Protein AF-A0A068R7T4-F1 (afdb_monomer)

pLDDT: mean 86.5, std 10.46, range [53.66, 98.12]

Secondary structure (DSSP, 8-state):
----HHHHHHHHHHHHHHHHHIIIIIS------PPPPPTTTTSEEEEEE-SSSTT--EEEEEE--

Mean predicted aligned error: 12.45 Å

Solvent-accessible surface area (backbone atoms only — not comparable to full-atom values): 4306 Å² total; per-residue (Å²): 133,95,71,50,73,71,56,51,53,51,52,54,52,53,51,52,52,51,53,50,40,43,74,74,54,75,57,74,66,86,77,80,80,67,79,73,77,70,87,63,85,76,41,47,80,43,82,48,63,47,88,80,57,93,82,50,53,81,41,82,44,73,40,86,121

Sequence (65 aa):
MQVSRRQFFKICAGGMAGTTAAALGFAPTAAMAQTRHYKLLRARETRNTCTYCSVGCGLLMYSHR

Radius of gyration: 29.01 Å; Cα contacts (8 Å, |Δi|>4): 39; chains: 1; bounding box: 50×25×73 Å

Organism: NCBI:txid1354304

Foldseek 3Di:
DPQDPVNVVVVVVVVVVVVVCVVVCVPPDDPCPPDPDDPQPQWDWDWAFDPPDPVTDIDTDTHDD

InterPro domains:
  IPR006311 Twin-arginine translocation pathway, signal sequence [PS51318] (1-33)
  IPR006963 Molybdopterin oxidoreductase, 4Fe-4S domain [PF04879] (45-63)
  IPR006963 Molybdopterin oxidoreductase, 4Fe-4S domain [PS51669] (43-65)

Str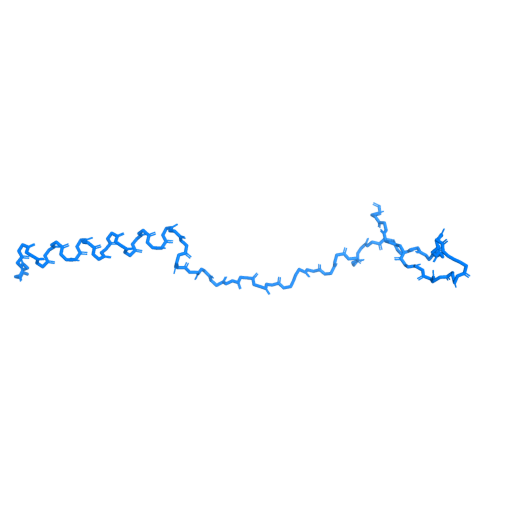ucture (mmCIF, N/CA/C/O backbone):
data_AF-A0A068R7T4-F1
#
_entry.id   AF-A0A068R7T4-F1
#
loop_
_atom_site.group_PDB
_atom_site.id
_atom_site.type_symbol
_atom_site.label_atom_id
_atom_site.label_alt_id
_atom_site.label_comp_id
_atom_site.label_asym_id
_atom_site.label_entity_id
_atom_site.label_seq_id
_atom_site.pdbx_PDB_ins_code
_atom_site.Cartn_x
_atom_site.Cartn_y
_atom_site.Cartn_z
_atom_site.occupancy
_atom_site.B_iso_or_equiv
_atom_site.auth_seq_id
_atom_site.auth_comp_id
_atom_site.auth_asym_id
_atom_site.auth_atom_id
_atom_site.pdbx_PDB_model_num
ATOM 1 N N . MET A 1 1 ? -28.897 5.076 48.939 1.00 53.66 1 MET A N 1
ATOM 2 C CA . MET A 1 1 ? -27.856 4.219 48.327 1.00 53.66 1 MET A CA 1
ATOM 3 C C . MET A 1 1 ? -26.942 3.715 49.437 1.00 53.66 1 MET A C 1
ATOM 5 O O . MET A 1 1 ? -26.203 4.510 50.000 1.00 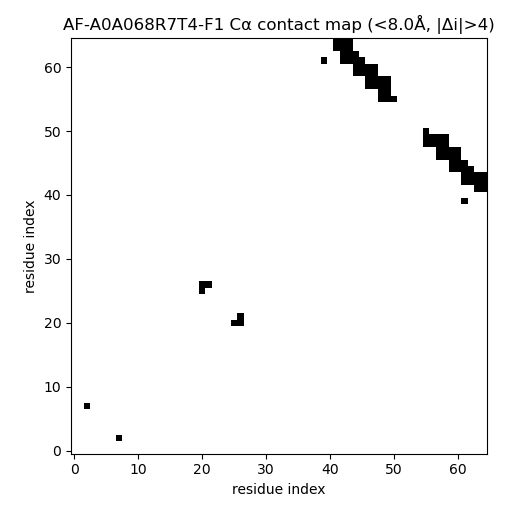53.66 1 MET A O 1
ATOM 9 N N . GLN A 1 2 ? -27.050 2.444 49.837 1.00 73.12 2 GLN A N 1
ATOM 10 C CA . GLN A 1 2 ? -26.249 1.881 50.935 1.00 73.12 2 GLN A CA 1
ATOM 11 C C . GLN A 1 2 ? -24.906 1.379 50.378 1.00 73.12 2 GLN A C 1
ATOM 13 O O . GLN A 1 2 ? -24.707 0.193 50.139 1.00 73.12 2 GLN A O 1
ATOM 18 N N . VAL A 1 3 ? -23.994 2.305 50.075 1.00 76.94 3 VAL A N 1
ATOM 19 C CA . VAL A 1 3 ? -22.655 1.963 49.574 1.00 76.94 3 VAL A CA 1
ATOM 20 C C . VAL A 1 3 ? -21.696 1.991 50.757 1.00 76.94 3 VAL A C 1
ATOM 22 O O . VAL A 1 3 ? -21.461 3.039 51.353 1.00 76.94 3 VAL A O 1
ATOM 25 N N . SER A 1 4 ? -21.152 0.832 51.132 1.00 86.69 4 SER A N 1
ATOM 26 C CA . SER A 1 4 ? -20.116 0.776 52.169 1.00 86.69 4 SER A CA 1
ATOM 27 C C . SER A 1 4 ? -18.842 1.479 51.683 1.00 86.69 4 SER A C 1
ATOM 29 O O . SER A 1 4 ? -18.536 1.457 50.488 1.00 86.69 4 SER A O 1
ATOM 31 N N . ARG A 1 5 ? -18.049 2.063 52.597 1.00 86.56 5 ARG A N 1
ATOM 32 C CA . ARG A 1 5 ? -16.769 2.726 52.253 1.00 86.56 5 ARG A CA 1
ATOM 33 C C . ARG A 1 5 ? -15.884 1.848 51.357 1.00 86.56 5 ARG A C 1
ATOM 35 O O . ARG A 1 5 ? -15.293 2.330 50.400 1.00 86.56 5 ARG A O 1
ATOM 42 N N . ARG A 1 6 ? -15.857 0.536 51.611 1.00 87.00 6 ARG A N 1
ATOM 43 C CA . ARG A 1 6 ? -15.098 -0.441 50.816 1.00 87.00 6 ARG A CA 1
ATOM 44 C C . ARG A 1 6 ? -15.624 -0.595 49.385 1.00 87.00 6 ARG A C 1
ATOM 46 O O . ARG A 1 6 ? -14.838 -0.791 48.464 1.00 87.00 6 ARG A O 1
ATOM 53 N N . GLN A 1 7 ? -16.936 -0.528 49.191 1.00 82.81 7 GLN A N 1
ATOM 54 C CA . GLN A 1 7 ? -17.563 -0.630 47.875 1.00 82.81 7 GLN A CA 1
ATOM 55 C C . GLN A 1 7 ? -17.350 0.645 47.051 1.00 82.81 7 GLN A C 1
ATOM 57 O O . GLN A 1 7 ? -17.096 0.548 45.854 1.00 82.81 7 GLN A O 1
ATOM 62 N N . PHE A 1 8 ? -17.338 1.813 47.700 1.00 86.75 8 PHE A N 1
ATOM 63 C CA . PHE A 1 8 ? -16.972 3.080 47.065 1.00 86.75 8 PHE A CA 1
ATOM 64 C C . PHE A 1 8 ? -15.550 3.032 46.477 1.00 86.75 8 PHE A C 1
ATOM 66 O O . PHE A 1 8 ? -15.367 3.301 45.292 1.00 86.75 8 PHE A O 1
ATOM 73 N N . PHE A 1 9 ? -14.560 2.568 47.251 1.00 87.94 9 PHE A N 1
ATOM 74 C CA . PHE A 1 9 ? -13.181 2.440 46.758 1.00 87.94 9 PHE A CA 1
ATOM 75 C C . PHE A 1 9 ? -13.035 1.475 45.575 1.00 87.94 9 PHE A C 1
ATOM 77 O O . PHE A 1 9 ? -12.261 1.749 44.662 1.00 87.94 9 PHE A O 1
ATOM 84 N N . LYS A 1 10 ? -13.794 0.371 45.545 1.00 85.38 10 LYS A N 1
ATOM 85 C CA . LYS A 1 10 ? -13.777 -0.572 44.412 1.00 85.38 10 LYS A CA 1
ATOM 86 C C . LYS A 1 10 ? -14.309 0.057 43.124 1.00 85.38 10 LYS A C 1
ATOM 88 O O . LYS A 1 10 ? -13.733 -0.167 42.064 1.00 85.38 10 LYS A O 1
ATOM 93 N N . ILE A 1 11 ? -15.378 0.849 43.217 1.00 88.62 11 ILE A N 1
ATOM 94 C CA . ILE A 1 11 ? -15.974 1.533 42.062 1.00 88.62 11 ILE A CA 1
ATOM 95 C C . ILE A 1 11 ? -15.010 2.593 41.524 1.00 88.62 11 ILE A C 1
ATOM 97 O O . ILE A 1 11 ? -14.751 2.623 40.324 1.00 88.62 11 ILE A O 1
ATOM 101 N N . CYS A 1 12 ? -14.420 3.413 42.399 1.00 87.56 12 CYS A N 1
ATOM 102 C CA . CYS A 1 12 ? -13.434 4.412 41.988 1.00 87.56 12 CYS A CA 1
ATOM 103 C C . CYS A 1 12 ? -12.188 3.772 41.361 1.00 87.56 12 CYS A C 1
ATOM 105 O O . CYS A 1 12 ? -11.731 4.235 40.320 1.00 87.56 12 CYS A O 1
ATOM 107 N N . ALA A 1 13 ? -11.662 2.691 41.946 1.00 86.62 13 ALA A N 1
ATOM 108 C CA . ALA A 1 13 ? -10.513 1.975 41.394 1.00 86.62 13 ALA A CA 1
ATOM 109 C C . ALA A 1 13 ? -10.818 1.366 40.015 1.00 86.62 13 ALA A C 1
ATOM 111 O O . ALA A 1 13 ? -10.024 1.525 39.091 1.00 86.62 13 ALA A O 1
ATOM 112 N N . GLY A 1 14 ? -11.983 0.729 39.849 1.00 87.62 14 GLY A N 1
ATOM 113 C CA . GLY A 1 14 ? -12.423 0.196 38.557 1.00 87.62 14 GLY A CA 1
ATOM 114 C C . GLY A 1 14 ? -12.644 1.287 37.505 1.00 87.62 14 GLY A C 1
ATOM 115 O O . GLY A 1 14 ? -12.238 1.122 36.359 1.00 87.62 14 GLY A O 1
ATOM 116 N N . GLY A 1 15 ? -13.216 2.428 37.903 1.00 86.56 15 GLY A N 1
ATOM 117 C CA . GLY A 1 15 ? -13.403 3.590 37.032 1.00 86.56 15 GLY A CA 1
ATOM 118 C C . GLY A 1 15 ? -12.079 4.190 36.558 1.00 86.56 15 GLY A C 1
ATOM 119 O O . GLY A 1 15 ? -11.907 4.402 35.362 1.00 86.56 15 GLY A O 1
ATOM 120 N N . MET A 1 16 ? -11.119 4.395 37.467 1.00 87.94 16 MET A N 1
ATOM 121 C CA . MET A 1 16 ? -9.781 4.890 37.114 1.00 87.94 16 MET A CA 1
ATOM 122 C C . MET A 1 16 ? -9.014 3.906 36.222 1.00 87.94 16 MET A C 1
ATOM 124 O O . MET A 1 16 ? -8.363 4.318 35.265 1.00 87.94 16 MET A O 1
ATOM 128 N N . ALA A 1 17 ? -9.099 2.602 36.496 1.00 86.12 17 ALA A N 1
ATOM 129 C CA . ALA A 1 17 ? -8.476 1.583 35.653 1.00 86.12 17 ALA A CA 1
ATOM 130 C C . ALA A 1 17 ? -9.107 1.535 34.248 1.00 86.12 17 ALA A C 1
ATOM 132 O O . ALA A 1 17 ? -8.400 1.410 33.252 1.00 86.12 17 ALA A O 1
ATOM 133 N N . GLY A 1 18 ? -10.429 1.692 34.149 1.00 86.62 18 GLY A N 1
ATOM 134 C CA . GLY A 1 18 ? -11.136 1.742 32.869 1.00 86.62 18 GLY A CA 1
ATOM 135 C C . GLY A 1 18 ? -10.778 2.973 32.033 1.00 86.62 18 GLY A C 1
ATOM 136 O O . GLY A 1 18 ? -10.512 2.846 30.838 1.00 86.62 18 GLY A O 1
ATOM 137 N N . THR A 1 19 ? -10.719 4.161 32.646 1.00 86.50 19 THR A N 1
ATOM 138 C CA . THR A 1 19 ? -10.366 5.397 31.927 1.00 86.50 19 THR A CA 1
ATOM 139 C C . THR A 1 19 ? -8.903 5.421 31.509 1.00 86.50 19 THR A C 1
ATOM 141 O O . THR A 1 19 ? -8.603 5.845 30.396 1.00 86.50 19 THR A O 1
ATOM 144 N N . THR A 1 20 ? -7.994 4.920 32.348 1.00 84.38 20 THR A N 1
ATOM 145 C CA . THR A 1 20 ? -6.576 4.779 31.983 1.00 84.38 20 THR A CA 1
ATOM 146 C C . THR A 1 20 ? -6.380 3.760 30.867 1.00 84.38 20 THR A C 1
ATOM 148 O O . THR A 1 20 ? -5.662 4.056 29.919 1.00 84.38 20 THR A O 1
ATOM 151 N N . ALA A 1 21 ? -7.065 2.613 30.898 1.00 86.50 21 ALA A N 1
ATOM 152 C CA . ALA A 1 21 ? -7.025 1.647 29.801 1.00 86.50 21 ALA A CA 1
ATOM 153 C 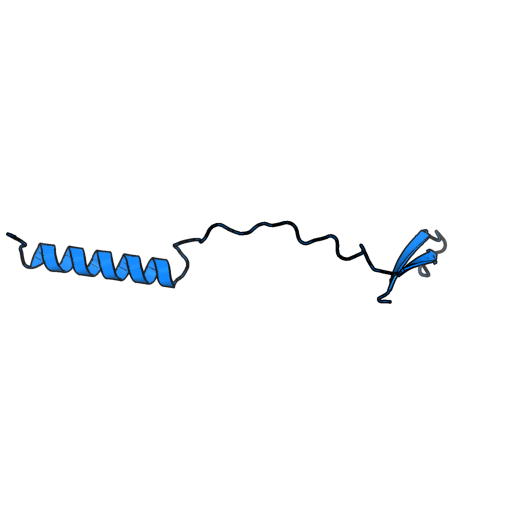C . ALA A 1 21 ? -7.534 2.255 28.479 1.00 86.50 21 ALA A C 1
ATOM 155 O O . ALA A 1 21 ? -6.885 2.115 27.443 1.00 86.50 21 ALA A O 1
ATOM 156 N N . ALA A 1 22 ? -8.650 2.989 28.506 1.00 85.00 22 ALA A N 1
ATOM 157 C CA . ALA A 1 22 ? -9.165 3.676 27.321 1.00 85.00 22 ALA A CA 1
ATOM 158 C C . ALA A 1 22 ? -8.194 4.755 26.805 1.00 85.00 22 ALA A C 1
ATOM 160 O O . ALA A 1 22 ? -7.926 4.809 25.606 1.00 85.00 22 ALA A O 1
ATOM 161 N N . ALA A 1 23 ? -7.618 5.567 27.698 1.00 84.25 23 ALA A N 1
ATOM 162 C CA . ALA A 1 23 ? -6.642 6.602 27.347 1.00 84.25 23 ALA A CA 1
ATOM 163 C C . ALA A 1 23 ? -5.329 6.025 26.787 1.00 84.25 23 ALA A C 1
ATOM 165 O O . ALA A 1 23 ? -4.730 6.619 25.896 1.00 84.25 23 ALA A O 1
ATOM 166 N N . LEU A 1 24 ? -4.903 4.852 27.268 1.00 85.44 24 LEU A N 1
ATOM 167 C CA . LEU A 1 24 ? -3.732 4.120 26.772 1.00 85.44 24 LEU A CA 1
ATOM 168 C C . LEU A 1 24 ? -3.996 3.367 25.456 1.00 85.44 24 LEU A C 1
ATOM 170 O O . LEU A 1 24 ? -3.097 2.705 24.943 1.00 85.44 24 LEU A O 1
ATOM 174 N N . GLY A 1 25 ? -5.205 3.461 24.895 1.00 77.81 25 GLY A N 1
ATOM 175 C CA . GLY A 1 25 ? -5.534 2.871 23.597 1.00 77.81 25 GLY A CA 1
ATOM 176 C C . GLY A 1 25 ? -6.040 1.428 23.648 1.00 77.81 25 GLY A C 1
ATOM 177 O O . GLY A 1 25 ? -6.148 0.796 22.601 1.00 77.81 25 GLY A O 1
ATOM 178 N N . PHE A 1 26 ? -6.416 0.905 24.824 1.00 81.31 26 PHE A N 1
ATOM 179 C CA . PHE A 1 26 ? -7.084 -0.403 24.952 1.00 81.31 26 PHE A CA 1
ATOM 180 C C . PHE A 1 26 ? -8.580 -0.368 24.599 1.00 81.31 26 PHE A C 1
ATOM 182 O O . PHE A 1 26 ? -9.250 -1.398 24.650 1.00 81.31 26 PHE A O 1
ATOM 189 N N . ALA A 1 27 ? -9.108 0.797 24.219 1.00 79.88 27 ALA A N 1
ATOM 190 C CA . ALA A 1 27 ? -10.415 0.944 23.589 1.00 79.88 27 ALA A CA 1
ATOM 191 C C . ALA A 1 27 ? -10.207 1.214 22.087 1.00 79.88 27 ALA A C 1
ATOM 193 O O . ALA A 1 27 ? -10.216 2.377 21.675 1.00 79.88 27 ALA A O 1
ATOM 194 N N . PRO A 1 28 ? -9.949 0.176 21.266 1.00 68.12 28 PRO A N 1
ATOM 195 C CA . PRO A 1 28 ? -9.700 0.370 19.847 1.00 68.12 28 PRO A CA 1
ATOM 196 C C . PRO A 1 28 ? -10.934 0.995 19.195 1.00 68.12 28 PRO A C 1
ATOM 198 O O . PRO A 1 28 ? -12.040 0.456 19.265 1.00 68.12 28 PRO A O 1
ATOM 201 N N . THR A 1 29 ? -10.747 2.141 18.546 1.00 73.56 29 THR A N 1
ATOM 202 C CA . THR A 1 29 ? -11.732 2.661 17.599 1.00 73.56 29 THR A CA 1
ATOM 203 C C . THR A 1 29 ? -11.816 1.705 16.410 1.00 73.56 29 THR A C 1
ATOM 205 O O . THR A 1 29 ? -10.866 0.968 16.132 1.00 73.56 29 THR A O 1
ATOM 208 N N . ALA A 1 30 ? -12.956 1.679 15.711 1.00 70.75 30 ALA A N 1
ATOM 209 C CA . ALA A 1 30 ? -13.088 0.890 14.490 1.00 70.75 30 ALA A CA 1
ATOM 210 C C . ALA A 1 30 ? -11.914 1.223 13.558 1.00 70.75 30 ALA A C 1
ATOM 212 O O . ALA A 1 30 ? -11.783 2.358 13.092 1.00 70.75 30 ALA A O 1
ATOM 213 N N . ALA A 1 31 ? -11.027 0.249 13.344 1.00 65.00 31 ALA A N 1
ATOM 214 C CA . ALA A 1 31 ? -9.874 0.433 12.487 1.00 65.00 31 ALA A CA 1
ATOM 215 C C . ALA A 1 31 ? -10.397 0.723 11.079 1.00 65.00 31 ALA A C 1
ATOM 217 O O . ALA A 1 31 ? -10.947 -0.155 10.414 1.00 65.00 31 ALA A O 1
ATOM 218 N N . MET A 1 32 ? -10.252 1.972 10.637 1.00 59.59 32 MET A N 1
ATOM 219 C CA . MET A 1 32 ? -10.536 2.401 9.271 1.00 59.59 32 MET A CA 1
ATOM 220 C C . MET A 1 32 ? -9.477 1.785 8.353 1.00 59.59 32 MET A C 1
ATOM 222 O O . MET A 1 32 ? -8.586 2.464 7.853 1.00 59.59 32 MET A O 1
ATOM 226 N N . ALA A 1 33 ? -9.554 0.475 8.131 1.00 64.69 33 ALA A N 1
ATOM 227 C CA . ALA A 1 33 ? -8.785 -0.232 7.118 1.00 64.69 33 ALA A CA 1
ATOM 228 C C . ALA A 1 33 ? -9.370 0.054 5.723 1.00 64.69 33 ALA A C 1
ATOM 230 O O . ALA A 1 33 ? -9.590 -0.853 4.925 1.00 64.69 33 ALA A O 1
ATOM 231 N N . GLN A 1 34 ? -9.670 1.324 5.425 1.00 64.94 34 GLN A N 1
ATOM 232 C CA . GLN A 1 34 ? -10.029 1.716 4.072 1.00 64.94 34 GLN A CA 1
ATOM 233 C C . GLN A 1 34 ? -8.782 1.596 3.200 1.00 64.94 34 GLN A C 1
ATOM 235 O O . GLN A 1 34 ? -7.731 2.177 3.483 1.00 64.94 34 GLN A O 1
ATOM 240 N N . THR A 1 35 ? -8.899 0.825 2.124 1.00 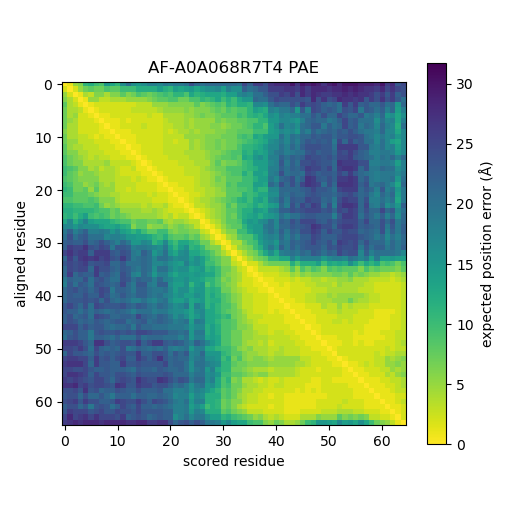77.12 35 THR A N 1
ATOM 241 C CA . THR A 1 35 ? -7.874 0.757 1.089 1.00 77.12 35 THR A CA 1
ATOM 242 C C . THR A 1 35 ? -7.656 2.162 0.541 1.00 77.12 35 THR A C 1
ATOM 244 O O . THR A 1 35 ? -8.599 2.782 0.045 1.00 77.12 35 THR A O 1
ATOM 247 N N . ARG A 1 36 ? -6.427 2.688 0.626 1.00 79.62 36 ARG A N 1
ATOM 248 C CA . ARG A 1 36 ? -6.112 3.973 -0.015 1.00 79.62 36 ARG A CA 1
ATOM 249 C C . ARG A 1 36 ? -6.399 3.864 -1.511 1.00 79.62 36 ARG A C 1
ATOM 251 O O . ARG A 1 36 ? -6.150 2.819 -2.113 1.00 79.62 36 ARG A O 1
ATOM 258 N N . HIS A 1 37 ? -6.872 4.953 -2.113 1.00 85.25 37 HIS A N 1
ATOM 259 C CA . HIS A 1 37 ? -6.990 5.027 -3.567 1.00 85.25 37 HIS A CA 1
ATOM 260 C C . HIS A 1 37 ? -5.647 4.706 -4.232 1.00 85.25 37 HIS A C 1
ATOM 262 O O . HIS A 1 37 ? -4.580 5.070 -3.727 1.00 85.25 37 HIS A O 1
ATOM 268 N N . TYR A 1 38 ? -5.706 4.017 -5.371 1.00 89.81 38 TYR A N 1
ATOM 269 C CA . TYR A 1 38 ? -4.513 3.582 -6.082 1.00 89.81 38 TYR A CA 1
ATOM 270 C C . TYR A 1 38 ? -3.642 4.785 -6.472 1.00 89.81 38 TYR A C 1
ATOM 272 O O . TYR A 1 38 ? -4.068 5.673 -7.211 1.00 89.81 38 TYR A O 1
ATOM 280 N N . LYS A 1 39 ? -2.405 4.823 -5.962 1.00 90.69 39 LYS A N 1
ATOM 281 C CA . LYS A 1 39 ? -1.538 6.015 -6.033 1.00 90.69 39 LYS A CA 1
ATOM 282 C C . LYS A 1 39 ? -1.168 6.446 -7.458 1.00 90.69 39 LYS A C 1
ATOM 284 O O .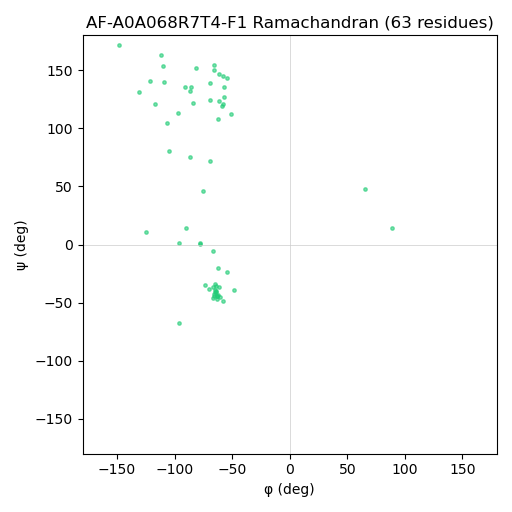 LYS A 1 39 ? -0.766 7.586 -7.659 1.00 90.69 39 LYS A O 1
ATOM 289 N N . LEU A 1 40 ? -1.274 5.543 -8.436 1.00 94.25 40 LEU A N 1
ATOM 290 C CA . LEU A 1 40 ? -0.809 5.767 -9.809 1.00 94.25 40 LEU A CA 1
ATOM 291 C C . LEU A 1 40 ? -1.917 6.228 -10.766 1.00 94.25 40 LEU A C 1
ATOM 293 O O . LEU A 1 40 ? -1.628 6.471 -11.930 1.00 94.25 40 LEU A O 1
ATOM 297 N N . LEU A 1 41 ? -3.160 6.407 -10.294 1.00 93.00 41 LEU A N 1
ATOM 298 C CA . LEU A 1 41 ? -4.309 6.778 -11.143 1.00 93.00 41 LEU A CA 1
ATOM 299 C C . LEU A 1 41 ? -4.099 8.051 -11.980 1.00 93.00 41 LEU A C 1
ATOM 301 O O . LEU A 1 41 ? -4.777 8.240 -12.983 1.00 93.00 41 LEU A O 1
ATOM 305 N N . ARG A 1 42 ? -3.201 8.945 -11.553 1.00 93.56 42 ARG A N 1
ATOM 306 C CA . ARG A 1 42 ? -2.908 10.220 -12.231 1.00 93.56 42 ARG A CA 1
ATOM 307 C C . ARG A 1 42 ? -1.426 10.403 -12.570 1.00 93.56 42 ARG A C 1
ATOM 309 O O . ARG A 1 42 ? -1.017 11.513 -12.902 1.00 93.56 42 ARG A O 1
ATOM 316 N N . ALA A 1 43 ? -0.618 9.354 -12.445 1.00 95.94 43 ALA A N 1
ATOM 317 C CA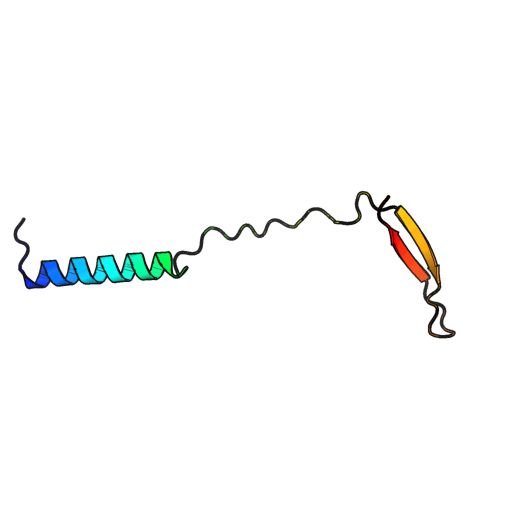 . ALA A 1 43 ? 0.799 9.415 -12.786 1.00 95.94 43 ALA A CA 1
ATOM 318 C C . ALA A 1 43 ? 1.002 9.246 -14.300 1.00 95.94 43 ALA A C 1
ATOM 320 O O . ALA A 1 43 ? 0.205 8.590 -14.970 1.00 95.94 43 ALA A O 1
ATOM 321 N N . ARG A 1 44 ? 2.076 9.824 -14.846 1.00 95.94 44 ARG A N 1
ATOM 322 C CA . ARG A 1 44 ? 2.465 9.603 -16.246 1.00 95.94 44 ARG A CA 1
ATOM 323 C C . ARG A 1 44 ? 3.285 8.319 -16.347 1.00 95.94 44 ARG A C 1
ATOM 325 O O . ARG A 1 44 ? 4.335 8.223 -15.718 1.00 95.94 44 ARG A O 1
ATOM 332 N N . GLU A 1 45 ? 2.824 7.362 -17.149 1.00 96.38 45 GLU A N 1
ATOM 333 C CA . GLU A 1 45 ? 3.521 6.093 -17.397 1.00 96.38 45 GLU A CA 1
ATOM 334 C C . GLU A 1 45 ? 4.540 6.234 -18.542 1.00 96.38 45 GLU A C 1
ATOM 336 O O . GLU A 1 45 ? 4.229 6.774 -19.604 1.00 96.38 45 GLU A O 1
ATOM 341 N N . THR A 1 46 ? 5.770 5.761 -18.331 1.00 96.69 46 THR A N 1
ATOM 342 C CA . THR A 1 46 ? 6.849 5.713 -19.333 1.00 96.69 46 THR A CA 1
ATOM 343 C C . THR A 1 46 ? 7.472 4.320 -19.357 1.00 96.69 46 THR A C 1
ATOM 345 O O . THR A 1 46 ? 7.833 3.784 -18.309 1.00 96.69 46 THR A O 1
ATOM 348 N N . ARG A 1 47 ? 7.631 3.735 -20.549 1.00 96.94 47 ARG A N 1
ATOM 349 C CA . ARG A 1 47 ? 8.265 2.419 -20.723 1.00 96.94 47 ARG A CA 1
ATOM 350 C C . ARG A 1 47 ? 9.780 2.568 -20.815 1.00 96.94 47 ARG A C 1
ATOM 352 O O . ARG A 1 47 ? 10.258 3.447 -21.528 1.00 96.94 47 ARG A O 1
ATOM 359 N N . ASN A 1 48 ? 10.520 1.717 -20.113 1.00 96.38 48 ASN A N 1
ATOM 360 C CA . ASN A 1 48 ? 11.984 1.672 -20.156 1.00 96.38 48 ASN A CA 1
ATOM 361 C C . ASN A 1 48 ? 12.486 0.239 -19.928 1.00 96.38 48 ASN A C 1
ATOM 363 O O . ASN A 1 48 ? 11.706 -0.638 -19.572 1.00 96.38 48 ASN A O 1
ATOM 367 N N . THR A 1 49 ? 13.777 0.004 -20.110 1.00 97.19 49 THR A N 1
ATOM 368 C CA . THR A 1 49 ? 14.441 -1.276 -19.869 1.00 97.19 49 THR A CA 1
ATOM 369 C C . THR A 1 49 ? 15.337 -1.165 -18.638 1.00 97.19 49 THR A C 1
ATOM 371 O O . THR A 1 49 ? 15.990 -0.146 -18.419 1.00 97.19 49 THR A O 1
ATOM 374 N N . CYS A 1 50 ? 15.361 -2.210 -17.812 1.00 96.50 50 CYS A N 1
ATOM 375 C CA . CYS A 1 50 ? 16.217 -2.304 -16.634 1.00 96.50 50 CYS A CA 1
ATOM 376 C C . CYS A 1 50 ? 17.697 -2.153 -17.013 1.00 96.50 50 CYS A C 1
ATOM 378 O O . CYS A 1 50 ? 18.201 -2.886 -17.862 1.00 96.50 50 CYS A O 1
ATOM 380 N N . THR A 1 51 ? 18.398 -1.224 -16.359 1.00 96.50 51 THR A N 1
ATOM 381 C CA . THR A 1 51 ? 19.778 -0.834 -16.701 1.00 96.50 51 THR A CA 1
ATOM 382 C C . THR A 1 51 ? 20.848 -1.648 -15.971 1.00 96.50 51 THR A C 1
ATOM 384 O O . THR A 1 51 ? 21.998 -1.223 -15.916 1.00 96.50 51 THR A O 1
ATOM 387 N N . TYR A 1 52 ? 20.481 -2.771 -15.350 1.00 97.38 52 TYR A N 1
ATOM 388 C CA . TYR A 1 52 ? 21.405 -3.543 -14.516 1.00 97.38 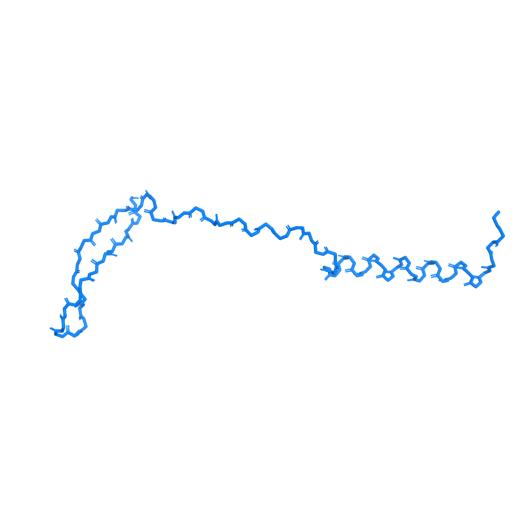52 TYR A CA 1
ATOM 389 C C . TYR A 1 52 ? 22.062 -4.695 -15.270 1.00 97.38 52 TYR A C 1
ATOM 391 O O . TYR A 1 52 ? 23.270 -4.691 -15.479 1.00 97.38 52 TYR A O 1
ATOM 399 N N . CYS A 1 53 ? 21.285 -5.701 -15.660 1.00 96.81 53 CYS A N 1
ATOM 400 C CA . CYS A 1 53 ? 21.808 -6.908 -16.290 1.00 96.81 53 CYS A CA 1
ATOM 401 C C . CYS A 1 53 ? 21.390 -7.010 -17.761 1.00 96.81 53 CYS A C 1
ATOM 403 O O . CYS A 1 53 ? 20.428 -6.382 -18.203 1.00 96.81 53 CYS A O 1
ATOM 405 N N . SER A 1 54 ? 22.082 -7.871 -18.507 1.00 96.06 54 SER A N 1
ATOM 406 C CA . SER A 1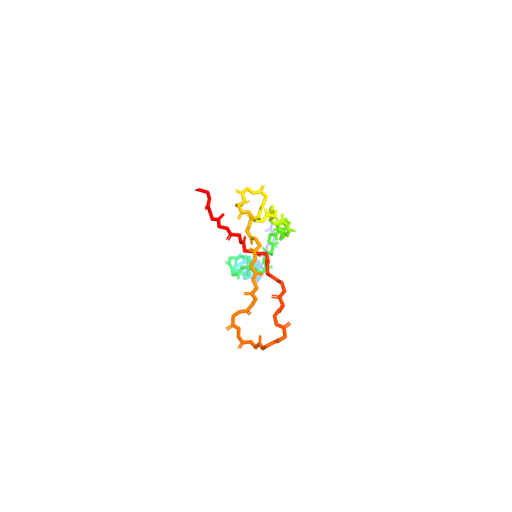 54 ? 21.822 -8.149 -19.927 1.00 96.06 54 SER A CA 1
ATOM 407 C C . SER A 1 54 ? 20.484 -8.844 -20.205 1.00 96.06 54 SER A C 1
ATOM 409 O O . SER A 1 54 ? 20.119 -9.003 -21.365 1.00 96.06 54 SER A O 1
ATOM 411 N N . VAL A 1 55 ? 19.731 -9.229 -19.166 1.00 98.12 55 VAL A N 1
ATOM 412 C CA . VAL A 1 55 ? 18.371 -9.776 -19.305 1.00 98.12 55 VAL A CA 1
ATOM 413 C C . VAL A 1 55 ? 17.417 -8.733 -19.893 1.00 98.12 55 VAL A C 1
ATOM 415 O O . VAL A 1 55 ? 16.525 -9.088 -20.656 1.00 98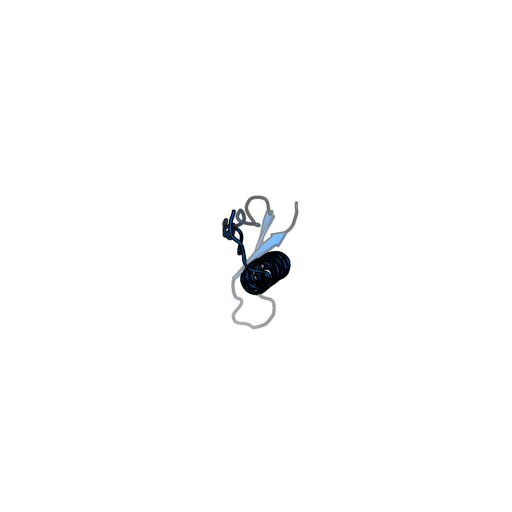.12 55 VAL A O 1
ATOM 418 N N . GLY A 1 56 ? 17.597 -7.451 -19.549 1.00 95.12 56 GLY A N 1
ATOM 419 C CA . GLY A 1 56 ? 16.805 -6.364 -20.126 1.00 95.12 56 GLY A CA 1
ATOM 420 C C . GLY A 1 56 ? 15.313 -6.410 -19.772 1.00 95.12 56 GLY A C 1
ATOM 421 O O . GLY A 1 56 ? 14.466 -6.259 -20.649 1.00 95.12 56 GLY A O 1
ATOM 422 N N . CYS A 1 57 ? 14.966 -6.603 -18.494 1.00 97.94 57 CYS A N 1
ATOM 423 C CA . CYS A 1 57 ? 13.565 -6.598 -18.057 1.00 97.94 57 CYS A CA 1
ATOM 424 C C . CYS A 1 57 ? 12.860 -5.276 -18.412 1.00 97.94 57 CYS A C 1
ATOM 426 O O . CYS A 1 57 ? 13.400 -4.197 -18.162 1.00 97.94 57 CYS A O 1
ATOM 428 N N . GLY A 1 58 ? 11.633 -5.353 -18.929 1.00 97.25 58 GLY A N 1
ATOM 429 C CA . GLY A 1 58 ? 10.797 -4.175 -19.161 1.00 97.25 58 GLY A CA 1
ATOM 430 C C . GLY A 1 58 ? 10.328 -3.532 -17.851 1.00 97.25 58 GLY A C 1
ATOM 431 O O . GLY A 1 58 ? 9.946 -4.223 -16.908 1.00 97.25 58 GLY A O 1
ATOM 432 N N . LEU A 1 59 ? 10.341 -2.202 -17.802 1.00 97.50 59 LEU A N 1
ATOM 433 C CA . LEU A 1 59 ? 9.925 -1.371 -16.677 1.00 97.50 59 LEU A CA 1
ATOM 434 C C . LEU A 1 59 ? 8.803 -0.418 -17.096 1.00 97.50 59 LEU A C 1
ATOM 436 O O . LEU A 1 59 ? 8.855 0.197 -18.164 1.00 97.50 59 LEU A O 1
ATOM 440 N N . LEU A 1 60 ? 7.833 -0.242 -16.198 1.00 97.12 60 LEU A N 1
ATOM 441 C CA . LEU A 1 60 ? 6.843 0.832 -16.250 1.00 97.12 60 LEU A CA 1
ATOM 442 C C . LEU A 1 60 ? 7.188 1.856 -15.169 1.00 97.12 60 LEU A C 1
ATOM 444 O O . LEU A 1 60 ? 6.998 1.614 -13.977 1.00 97.12 60 LEU A O 1
ATOM 448 N N . MET A 1 61 ? 7.745 2.986 -15.588 1.00 96.38 61 MET A N 1
ATOM 449 C CA . MET A 1 61 ? 8.116 4.085 -14.703 1.00 96.38 61 MET A CA 1
ATOM 450 C C . MET A 1 61 ? 6.950 5.065 -14.585 1.00 96.38 61 MET A C 1
ATOM 452 O O . MET A 1 61 ? 6.344 5.432 -15.590 1.00 96.38 61 MET A O 1
ATOM 456 N N . TYR A 1 62 ? 6.666 5.514 -13.364 1.00 97.75 62 TYR A N 1
ATOM 457 C CA . TYR A 1 62 ? 5.594 6.463 -13.074 1.00 97.75 62 TYR A CA 1
ATOM 458 C C . TYR A 1 62 ? 6.184 7.750 -12.506 1.00 97.75 62 TYR A C 1
ATOM 460 O O . TYR A 1 62 ? 6.840 7.715 -11.465 1.00 97.75 62 TYR A O 1
ATOM 468 N N . SER A 1 63 ? 5.939 8.879 -13.167 1.00 95.50 63 SER A N 1
ATOM 469 C CA . SER A 1 63 ? 6.346 10.202 -12.684 1.00 95.50 63 SER A CA 1
ATOM 470 C C . SER A 1 63 ? 5.136 11.034 -12.262 1.00 95.50 63 SER A C 1
ATOM 472 O O . SER A 1 63 ? 4.023 10.853 -12.773 1.00 95.50 63 SER A O 1
ATOM 474 N N . HIS A 1 64 ? 5.360 11.978 -11.344 1.00 91.19 64 HIS A N 1
ATOM 475 C CA . HIS A 1 64 ? 4.413 13.071 -11.141 1.00 91.19 64 HIS A CA 1
ATOM 476 C C . HIS A 1 64 ? 4.306 13.893 -12.434 1.00 91.19 64 HIS A C 1
ATOM 478 O O . HIS A 1 64 ? 5.254 13.943 -13.224 1.00 91.19 64 HIS A O 1
ATOM 484 N N . ARG A 1 65 ? 3.112 14.431 -12.684 1.00 74.44 65 ARG A N 1
ATOM 485 C CA . ARG A 1 65 ? 2.832 15.277 -13.842 1.00 74.44 65 ARG A CA 1
ATOM 486 C C . ARG A 1 65 ? 3.271 16.708 -13.578 1.00 74.44 65 ARG A C 1
ATOM 488 O O . ARG A 1 65 ? 3.138 17.128 -12.409 1.00 74.44 65 ARG A O 1
#